Protein AF-A0A5J4PC16-F1 (afdb_monomer)

Structure (mmCIF, N/CA/C/O backbone):
data_AF-A0A5J4PC16-F1
#
_entry.id   AF-A0A5J4PC16-F1
#
loop_
_atom_site.group_PDB
_atom_site.id
_atom_site.type_symbol
_atom_site.label_atom_id
_atom_site.label_alt_id
_atom_site.label_comp_id
_atom_site.label_asym_id
_atom_site.label_entity_id
_atom_site.label_seq_id
_atom_site.pdbx_PDB_ins_code
_atom_site.Cartn_x
_atom_site.Cartn_y
_atom_site.Cartn_z
_atom_site.occupancy
_atom_site.B_iso_or_equiv
_atom_site.auth_seq_id
_atom_site.auth_comp_id
_atom_site.auth_asym_id
_atom_site.auth_atom_id
_atom_site.pdbx_PDB_model_num
ATOM 1 N N . LEU A 1 1 ? 22.462 -1.468 -37.172 1.00 78.75 1 LEU A N 1
ATOM 2 C CA . LEU A 1 1 ? 21.193 -1.061 -36.522 1.00 78.75 1 LEU A CA 1
ATOM 3 C C . LEU A 1 1 ? 21.447 -0.259 -35.250 1.00 78.75 1 LEU A C 1
ATOM 5 O O . LEU A 1 1 ? 21.131 0.918 -35.253 1.00 78.75 1 LEU A O 1
ATOM 9 N N . ALA A 1 2 ? 22.087 -0.835 -34.224 1.00 81.31 2 ALA A N 1
ATOM 10 C CA . ALA A 1 2 ? 22.361 -0.134 -32.964 1.00 81.31 2 ALA A CA 1
ATOM 11 C C . ALA A 1 2 ? 23.079 1.217 -33.150 1.00 81.31 2 ALA A C 1
ATOM 13 O O . ALA A 1 2 ? 22.651 2.214 -32.587 1.00 81.31 2 ALA A O 1
ATOM 14 N N . GLU A 1 3 ? 24.100 1.289 -34.007 1.00 87.06 3 GLU A N 1
ATOM 15 C CA . GLU A 1 3 ? 24.802 2.553 -34.263 1.00 87.06 3 GLU A CA 1
ATOM 16 C C . GLU A 1 3 ? 23.934 3.608 -34.969 1.00 87.06 3 GLU A C 1
ATOM 18 O O . GLU A 1 3 ? 24.028 4.792 -34.659 1.00 87.06 3 GLU A O 1
ATOM 23 N N . ALA A 1 4 ? 23.035 3.192 -35.865 1.00 92.25 4 ALA A N 1
ATOM 24 C CA . ALA A 1 4 ? 22.073 4.103 -36.483 1.00 92.25 4 ALA A CA 1
ATOM 25 C C . ALA A 1 4 ? 21.060 4.624 -35.449 1.00 92.25 4 ALA A C 1
ATOM 27 O O . ALA A 1 4 ? 20.764 5.814 -35.431 1.00 92.25 4 ALA A O 1
ATOM 28 N N . CYS A 1 5 ? 20.582 3.759 -34.546 1.00 86.50 5 CYS A N 1
ATOM 29 C CA . CYS A 1 5 ? 19.689 4.148 -33.455 1.00 86.50 5 CYS A CA 1
ATOM 30 C C . CYS A 1 5 ? 20.375 5.074 -32.441 1.00 86.50 5 CYS A C 1
ATOM 32 O O . CYS A 1 5 ? 19.749 6.020 -31.975 1.00 86.50 5 CYS A O 1
ATOM 34 N N . PHE A 1 6 ? 21.654 4.837 -32.138 1.00 86.31 6 PHE A N 1
ATOM 35 C CA . PHE A 1 6 ? 22.451 5.687 -31.253 1.00 86.31 6 PHE A CA 1
ATOM 36 C C . PHE A 1 6 ? 22.669 7.074 -31.867 1.00 86.31 6 PHE A C 1
ATOM 38 O O . PHE A 1 6 ? 22.370 8.085 -31.240 1.00 86.31 6 PHE A O 1
ATOM 45 N N . ARG A 1 7 ? 23.099 7.138 -33.136 1.00 88.56 7 ARG A N 1
ATOM 46 C CA . ARG A 1 7 ? 23.261 8.413 -33.859 1.00 88.56 7 ARG A CA 1
ATOM 47 C C . ARG A 1 7 ? 21.936 9.152 -34.059 1.00 88.56 7 ARG A C 1
ATOM 49 O O . ARG A 1 7 ? 21.928 10.375 -34.088 1.00 88.56 7 ARG A O 1
ATOM 56 N N . GLY A 1 8 ? 20.832 8.415 -34.183 1.00 91.50 8 GLY A N 1
ATOM 57 C CA . GLY A 1 8 ? 19.476 8.960 -34.243 1.00 91.50 8 GLY A CA 1
ATOM 58 C C . GLY A 1 8 ? 18.892 9.372 -32.886 1.00 91.50 8 GLY A C 1
ATOM 59 O O . GLY A 1 8 ? 17.780 9.884 -32.858 1.00 91.50 8 GLY A O 1
ATOM 60 N N . GLY A 1 9 ? 19.603 9.147 -31.773 1.00 85.06 9 GLY A N 1
ATOM 61 C CA . GLY A 1 9 ? 19.147 9.502 -30.425 1.00 85.06 9 GLY A CA 1
ATOM 62 C C . GLY A 1 9 ? 18.042 8.605 -29.854 1.00 85.06 9 GL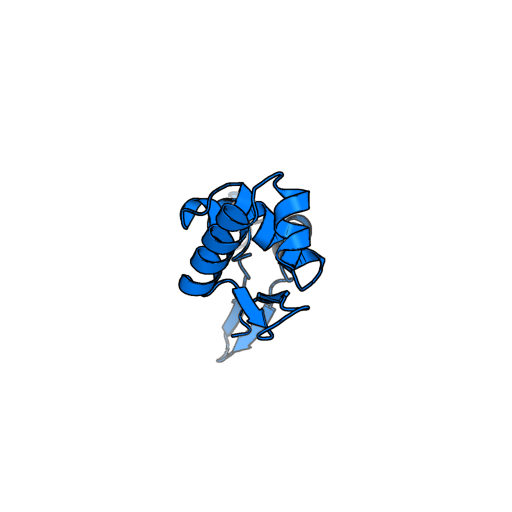Y A C 1
ATOM 63 O O . GLY A 1 9 ? 17.432 8.958 -28.851 1.00 85.06 9 GLY A O 1
ATOM 64 N N . TYR A 1 10 ? 17.768 7.451 -30.470 1.00 85.50 10 TYR A N 1
ATOM 65 C CA . TYR A 1 10 ? 16.739 6.510 -30.011 1.00 85.50 10 TYR A CA 1
ATOM 66 C C . TYR A 1 10 ? 17.203 5.614 -28.862 1.00 85.50 10 TYR A C 1
ATOM 68 O O . TYR A 1 10 ? 16.378 5.114 -28.102 1.00 85.50 10 TYR A O 1
ATOM 76 N N . ILE A 1 11 ? 18.510 5.365 -28.765 1.00 84.38 11 ILE A N 1
ATOM 77 C CA . ILE A 1 11 ? 19.110 4.566 -27.696 1.00 84.38 11 ILE A CA 1
ATOM 78 C C . ILE A 1 11 ? 20.316 5.295 -27.117 1.00 84.38 11 ILE A C 1
ATOM 80 O O . ILE A 1 11 ? 21.013 6.021 -27.826 1.00 84.38 11 ILE A O 1
ATOM 84 N N . ASP A 1 12 ? 20.583 5.052 -25.841 1.00 82.31 12 ASP A N 1
ATOM 85 C CA . ASP A 1 12 ? 21.807 5.502 -25.190 1.00 82.31 12 ASP A CA 1
ATOM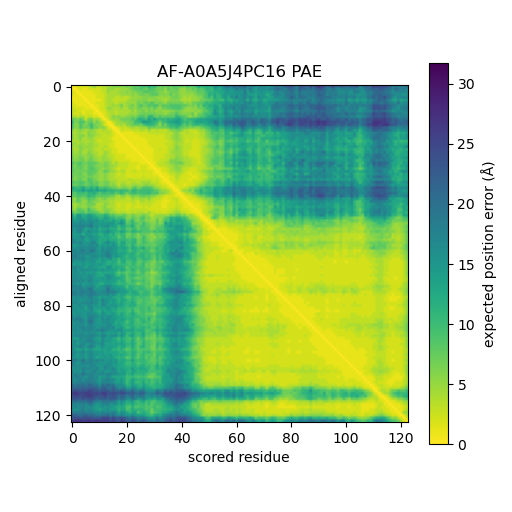 86 C C . ASP A 1 12 ? 23.023 4.639 -25.575 1.00 82.31 12 ASP A C 1
ATOM 88 O O . ASP A 1 12 ? 22.920 3.631 -26.285 1.00 82.31 12 ASP A O 1
ATOM 92 N N . SER A 1 13 ? 24.198 5.017 -25.063 1.00 78.56 13 SER A N 1
ATOM 93 C CA . SER A 1 13 ? 25.401 4.189 -25.136 1.00 78.56 13 SER A CA 1
ATOM 94 C C . SER A 1 13 ? 25.165 2.808 -24.510 1.00 78.56 13 SER A C 1
ATOM 96 O O . SER A 1 13 ? 24.374 2.644 -23.572 1.00 78.56 13 SER A O 1
ATOM 98 N N . TRP A 1 14 ? 25.849 1.792 -25.038 1.00 76.44 14 TRP A N 1
ATOM 99 C CA . TRP A 1 14 ? 25.637 0.397 -24.650 1.00 76.44 14 TRP A CA 1
ATOM 100 C C . TRP A 1 14 ? 25.735 0.173 -23.137 1.00 76.44 14 TRP A C 1
ATOM 102 O O . TRP A 1 14 ? 26.686 0.597 -22.488 1.00 76.44 14 TRP A O 1
ATOM 112 N N . GLY A 1 15 ? 24.729 -0.508 -22.583 1.00 69.69 15 GLY A N 1
ATOM 113 C CA . GLY A 1 15 ? 24.666 -0.881 -21.166 1.00 69.69 15 GLY A CA 1
ATOM 114 C C . GLY A 1 15 ? 24.142 0.201 -20.216 1.00 69.69 15 GLY A C 1
ATOM 115 O O . GLY A 1 15 ? 23.786 -0.122 -19.087 1.00 69.69 15 GLY A O 1
ATOM 116 N N . SER A 1 16 ? 24.013 1.460 -20.648 1.00 80.75 16 SER A N 1
ATOM 117 C CA . SER A 1 16 ? 23.514 2.534 -19.770 1.00 80.75 16 SER A CA 1
ATOM 118 C C . SER A 1 16 ? 21.988 2.534 -19.610 1.00 80.75 16 SER A C 1
ATOM 120 O O . SER A 1 16 ? 21.481 2.871 -18.540 1.00 80.75 16 SER A O 1
ATOM 122 N N . GLY A 1 17 ? 21.250 2.094 -20.635 1.00 83.19 17 GLY A N 1
ATOM 123 C CA . GLY A 1 17 ? 19.784 2.104 -20.628 1.00 83.19 17 GLY A CA 1
ATOM 124 C C . GLY A 1 17 ? 19.168 1.266 -19.503 1.00 83.19 17 GLY A C 1
ATOM 125 O O . GLY A 1 17 ? 18.249 1.725 -18.832 1.00 83.19 17 GLY A O 1
ATOM 126 N N . ILE A 1 18 ? 19.706 0.071 -19.232 1.00 86.00 18 ILE A N 1
ATOM 127 C CA . ILE A 1 18 ? 19.180 -0.786 -18.158 1.00 86.00 18 ILE A CA 1
ATOM 128 C C . ILE A 1 18 ? 19.438 -0.192 -16.770 1.00 86.00 18 ILE A C 1
ATOM 130 O O . ILE A 1 18 ? 18.561 -0.256 -15.913 1.00 86.00 18 ILE A O 1
ATOM 134 N N . MET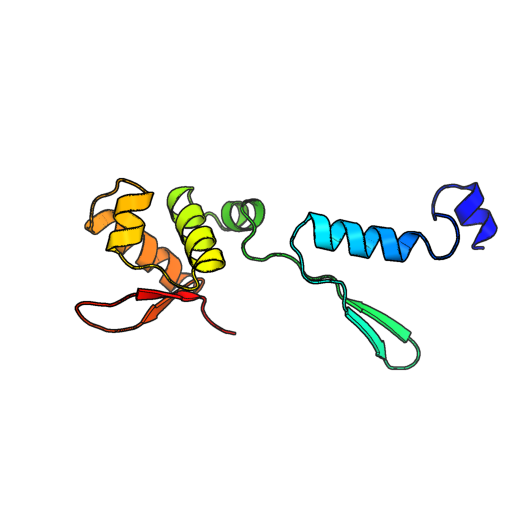 A 1 19 ? 20.594 0.451 -16.561 1.00 85.31 19 MET A N 1
ATOM 135 C CA . MET A 1 19 ? 20.875 1.147 -15.302 1.00 85.31 19 MET A CA 1
ATOM 136 C C . MET A 1 19 ? 19.895 2.296 -15.076 1.00 85.31 19 MET A C 1
ATOM 138 O O . MET A 1 19 ? 19.306 2.375 -14.005 1.00 85.31 19 MET A O 1
ATOM 142 N N . LYS A 1 20 ? 19.606 3.099 -16.108 1.00 87.69 20 LYS A N 1
ATOM 143 C CA . LYS A 1 20 ? 18.597 4.166 -16.012 1.00 87.69 20 LYS A CA 1
ATOM 144 C C . LYS A 1 20 ? 17.207 3.635 -15.653 1.00 87.69 20 LYS A C 1
ATOM 146 O O . LYS A 1 20 ? 16.503 4.271 -14.871 1.00 87.69 20 LYS A O 1
ATOM 151 N N . ILE A 1 21 ? 16.809 2.481 -16.197 1.00 88.19 21 ILE A N 1
ATOM 152 C CA . ILE A 1 21 ? 15.534 1.836 -15.847 1.00 88.19 21 ILE A CA 1
ATOM 153 C C . ILE A 1 21 ? 15.540 1.416 -14.370 1.00 88.19 21 ILE A C 1
ATOM 155 O O . ILE A 1 21 ? 14.598 1.739 -13.649 1.00 88.19 21 ILE A O 1
ATOM 159 N N . MET A 1 22 ? 16.605 0.757 -13.900 1.00 86.44 22 MET A N 1
ATOM 160 C CA . MET A 1 22 ? 16.730 0.353 -12.492 1.00 86.44 22 MET A CA 1
ATOM 161 C C . MET A 1 22 ? 16.707 1.557 -11.541 1.00 86.44 22 MET A C 1
ATOM 163 O O . MET A 1 22 ? 15.972 1.539 -10.551 1.00 86.44 22 MET A O 1
ATOM 167 N N . ASP A 1 23 ? 17.448 2.618 -11.864 1.00 88.38 23 ASP A N 1
ATOM 168 C CA . ASP A 1 23 ? 17.495 3.848 -11.072 1.00 88.38 23 ASP A CA 1
ATOM 169 C C . ASP A 1 23 ? 16.135 4.554 -11.043 1.00 88.38 23 ASP A C 1
ATOM 171 O O . ASP A 1 23 ? 15.710 5.026 -9.989 1.00 88.38 23 ASP A O 1
ATOM 175 N N . SER A 1 24 ? 15.410 4.564 -12.166 1.00 86.88 24 SER A N 1
ATOM 176 C CA . SER A 1 24 ? 14.061 5.138 -12.247 1.00 86.88 24 SER A CA 1
ATOM 177 C C . SER A 1 24 ? 13.058 4.358 -11.395 1.00 86.88 24 SER A C 1
ATOM 179 O O . SER A 1 24 ? 12.283 4.967 -10.659 1.00 86.88 24 SER A O 1
ATOM 181 N N . CYS A 1 25 ? 13.093 3.019 -11.432 1.00 85.06 25 CYS A N 1
ATOM 182 C CA . CYS A 1 25 ? 12.260 2.184 -10.562 1.00 85.06 25 CYS A CA 1
ATOM 183 C C . CYS A 1 25 ? 12.562 2.455 -9.084 1.00 85.06 25 CYS A C 1
ATOM 185 O O . CYS A 1 25 ? 11.642 2.668 -8.298 1.00 85.06 25 CYS A O 1
ATOM 187 N N . LYS A 1 26 ? 13.846 2.535 -8.718 1.00 82.56 26 LYS A N 1
ATOM 188 C CA . LYS A 1 26 ? 14.270 2.829 -7.346 1.00 82.56 26 LYS A CA 1
ATOM 189 C C . LYS A 1 26 ? 13.833 4.224 -6.889 1.00 82.56 26 LYS A C 1
ATOM 191 O O . LYS A 1 26 ? 13.322 4.359 -5.780 1.00 82.56 26 LYS A O 1
ATOM 196 N N . ALA A 1 27 ? 14.003 5.245 -7.728 1.00 83.00 27 ALA A N 1
ATOM 197 C CA . ALA A 1 27 ? 13.573 6.613 -7.436 1.00 83.00 27 ALA A CA 1
ATOM 198 C C . ALA A 1 27 ? 12.048 6.719 -7.267 1.00 83.00 27 ALA A C 1
ATOM 200 O O . ALA A 1 27 ? 11.575 7.508 -6.454 1.00 83.00 27 ALA A O 1
ATOM 201 N N . ALA A 1 28 ? 11.291 5.888 -7.985 1.00 77.75 28 ALA A N 1
ATOM 202 C CA . ALA A 1 28 ? 9.842 5.777 -7.857 1.00 77.75 28 ALA A CA 1
ATOM 203 C C . ALA A 1 28 ? 9.383 4.885 -6.681 1.00 77.75 28 ALA A C 1
ATOM 205 O O . ALA A 1 28 ? 8.183 4.681 -6.512 1.00 77.75 28 ALA A O 1
ATOM 206 N N . GLY A 1 29 ? 10.304 4.321 -5.886 1.00 73.69 29 GLY A N 1
ATOM 207 C CA . GLY A 1 29 ? 9.971 3.395 -4.796 1.00 73.69 29 GLY A CA 1
ATOM 208 C C . GLY A 1 29 ? 9.380 2.061 -5.270 1.00 73.69 29 GLY A C 1
ATOM 209 O O . GLY A 1 29 ? 8.732 1.359 -4.495 1.00 73.69 29 GLY A O 1
ATOM 210 N N . LEU A 1 30 ? 9.578 1.718 -6.544 1.00 82.38 30 LEU A N 1
ATOM 211 C CA . LEU A 1 30 ? 9.104 0.482 -7.152 1.00 82.38 30 LEU A CA 1
ATOM 212 C C . LEU A 1 30 ? 10.114 -0.650 -6.932 1.00 82.38 30 LEU A C 1
ATOM 214 O O . LEU A 1 30 ? 11.323 -0.396 -6.864 1.00 82.38 30 LEU A O 1
ATOM 218 N N . PRO A 1 31 ? 9.652 -1.913 -6.888 1.00 79.62 31 PRO A N 1
ATOM 219 C CA . PRO A 1 31 ? 10.543 -3.059 -6.978 1.00 79.62 31 PRO A CA 1
ATOM 220 C C . PRO A 1 31 ? 11.437 -2.957 -8.216 1.00 79.62 31 PRO A C 1
ATOM 222 O O . PRO A 1 31 ? 11.009 -2.494 -9.278 1.00 79.62 31 PRO A O 1
ATOM 225 N N . THR A 1 32 ? 12.686 -3.400 -8.082 1.00 82.19 32 THR A N 1
ATOM 226 C CA . THR A 1 32 ? 13.602 -3.487 -9.221 1.00 82.19 32 THR A CA 1
ATOM 227 C C . THR A 1 32 ? 13.017 -4.393 -10.308 1.00 82.19 32 THR A C 1
ATOM 229 O O . THR A 1 32 ? 12.394 -5.402 -9.968 1.00 82.19 32 THR A O 1
ATOM 232 N N . PRO A 1 33 ? 13.228 -4.075 -11.599 1.00 88.44 33 PRO A N 1
ATOM 233 C CA . PRO A 1 33 ? 12.766 -4.916 -12.695 1.00 88.44 33 PRO A CA 1
ATOM 234 C C . PRO A 1 33 ? 13.280 -6.350 -12.555 1.00 88.44 33 PRO A C 1
ATOM 236 O O . PRO A 1 33 ? 14.464 -6.559 -12.283 1.00 88.44 33 PRO A O 1
ATOM 239 N N . GLU A 1 34 ? 12.417 -7.331 -12.796 1.00 88.62 34 GLU A N 1
ATOM 240 C CA . GLU A 1 34 ? 12.837 -8.730 -12.873 1.00 88.62 34 GLU A CA 1
ATOM 241 C C . GLU A 1 34 ? 13.286 -9.060 -14.292 1.00 88.62 34 GLU A C 1
ATOM 243 O O . GLU A 1 34 ? 12.593 -8.760 -15.263 1.00 88.62 34 GLU A O 1
ATOM 248 N N . MET A 1 35 ? 14.448 -9.694 -14.409 1.00 88.81 35 MET A N 1
ATOM 249 C CA . MET A 1 35 ? 15.063 -10.060 -15.678 1.00 88.81 35 MET A CA 1
ATOM 250 C C . MET A 1 35 ? 15.232 -11.574 -15.726 1.00 88.81 35 MET A C 1
ATOM 252 O O . MET A 1 35 ? 15.988 -12.128 -14.933 1.00 88.81 35 MET A O 1
ATOM 256 N N . ASN A 1 36 ? 14.522 -12.239 -16.635 1.00 90.25 36 ASN A N 1
ATOM 257 C CA . ASN A 1 36 ? 14.547 -13.695 -16.760 1.00 90.25 36 ASN A CA 1
ATOM 258 C C . ASN A 1 36 ? 14.702 -14.113 -18.223 1.00 90.25 36 ASN A C 1
ATOM 260 O O . ASN A 1 36 ? 14.063 -13.549 -19.112 1.00 90.25 36 ASN A O 1
ATOM 264 N N . GLU A 1 37 ? 15.512 -15.138 -18.469 1.00 89.38 37 GLU A N 1
ATOM 265 C CA . GLU A 1 37 ? 15.587 -15.790 -19.774 1.00 89.38 37 GLU A CA 1
ATOM 266 C C . GLU A 1 37 ? 14.510 -16.880 -19.851 1.00 89.38 37 GLU A C 1
ATOM 268 O O . GLU A 1 37 ? 14.431 -17.758 -18.990 1.00 89.38 37 GLU A O 1
ATOM 273 N N . LYS A 1 38 ? 13.638 -16.808 -20.858 1.00 88.44 38 LYS A N 1
ATOM 274 C CA . LYS A 1 38 ? 12.546 -17.765 -21.053 1.00 88.44 38 LYS A CA 1
ATOM 275 C C . LYS A 1 38 ? 12.369 -18.042 -22.539 1.00 88.44 38 LYS A C 1
ATOM 277 O O . LYS A 1 38 ? 12.260 -17.111 -23.328 1.00 88.44 38 LYS A O 1
ATOM 282 N N . GLU A 1 39 ? 12.344 -19.324 -22.909 1.00 82.25 39 GLU A N 1
ATOM 283 C CA . GLU A 1 39 ? 12.109 -19.788 -24.291 1.00 82.25 39 GLU A CA 1
ATOM 284 C C . GLU A 1 39 ? 13.038 -19.134 -25.338 1.00 82.25 39 GLU A C 1
ATOM 286 O O . GLU A 1 39 ? 12.622 -18.802 -26.444 1.00 82.25 39 GLU A O 1
ATOM 291 N N . GLY A 1 40 ? 14.315 -18.925 -24.989 1.00 87.88 40 GLY A N 1
ATOM 292 C CA . GLY A 1 40 ? 15.301 -18.289 -25.876 1.00 87.88 40 GLY A CA 1
ATOM 293 C C . GLY A 1 40 ? 15.124 -16.774 -26.046 1.00 87.88 40 GLY A C 1
ATOM 294 O O . GLY A 1 40 ? 15.803 -16.166 -26.872 1.00 87.88 40 GLY A O 1
ATOM 295 N N . GLY A 1 41 ? 14.220 -16.162 -25.278 1.00 86.38 41 GLY A N 1
ATOM 296 C CA . GLY A 1 41 ? 14.035 -14.720 -25.175 1.00 86.38 41 GLY A CA 1
ATOM 297 C C . GLY A 1 41 ? 14.431 -14.184 -23.801 1.00 86.38 41 GLY A C 1
ATOM 298 O O . GLY A 1 41 ? 14.506 -14.915 -22.814 1.00 86.38 41 GLY A O 1
ATOM 299 N N . PHE A 1 42 ? 14.647 -12.874 -23.732 1.00 88.62 42 PHE A N 1
ATOM 300 C CA . PHE A 1 42 ? 14.898 -12.156 -22.487 1.00 88.62 42 PHE A CA 1
ATOM 301 C C . PHE A 1 42 ? 13.659 -11.342 -22.113 1.00 88.62 42 PHE A C 1
ATOM 303 O O . PHE A 1 42 ? 13.208 -10.499 -22.890 1.00 88.62 42 PHE A O 1
ATOM 310 N N . ILE A 1 43 ? 13.098 -11.603 -20.934 1.00 89.44 43 ILE A N 1
ATOM 311 C CA . ILE A 1 43 ? 11.913 -10.921 -20.414 1.00 89.44 43 ILE A CA 1
ATOM 312 C C . ILE A 1 43 ? 12.351 -9.954 -19.320 1.00 89.44 43 ILE A C 1
ATOM 314 O O . ILE A 1 43 ? 13.027 -10.349 -18.371 1.00 89.44 43 ILE A O 1
ATOM 318 N N . VAL A 1 44 ? 11.913 -8.700 -19.444 1.00 88.25 44 VAL A N 1
ATOM 319 C CA . VAL A 1 44 ? 12.035 -7.680 -18.400 1.00 88.25 44 VAL A CA 1
ATOM 320 C C . VAL A 1 44 ? 10.641 -7.353 -17.879 1.00 88.25 44 VAL A C 1
ATOM 322 O O . VAL A 1 44 ? 9.810 -6.822 -18.616 1.00 88.25 44 VAL A O 1
ATOM 325 N N . THR A 1 45 ? 10.386 -7.659 -16.612 1.00 87.50 45 THR A N 1
ATOM 326 C CA . THR A 1 45 ? 9.116 -7.378 -15.937 1.00 87.50 45 THR A CA 1
ATOM 327 C C . THR A 1 45 ? 9.252 -6.107 -15.109 1.00 87.50 45 THR A C 1
ATOM 329 O O . THR A 1 45 ? 10.072 -6.035 -14.195 1.00 87.50 45 THR A O 1
ATOM 332 N N . LEU A 1 46 ? 8.432 -5.102 -15.420 1.00 87.00 46 LEU A N 1
ATOM 333 C CA . LEU A 1 46 ? 8.317 -3.865 -14.647 1.00 87.00 46 LEU A CA 1
ATOM 334 C C . LEU A 1 46 ? 7.090 -3.937 -13.739 1.0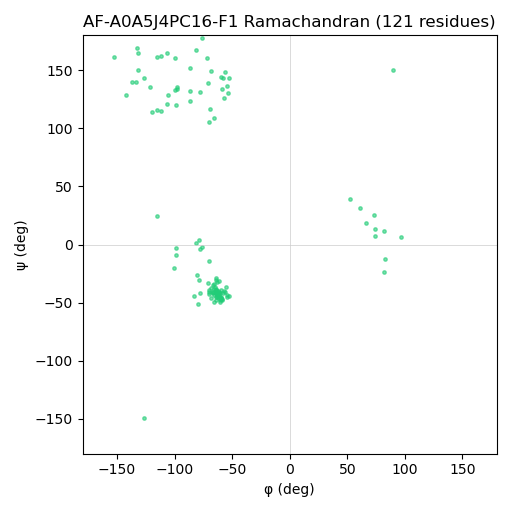0 87.00 46 LEU A C 1
ATOM 336 O O . LEU A 1 46 ? 5.995 -4.286 -14.186 1.00 87.00 46 LEU A O 1
ATOM 340 N N . PHE A 1 47 ? 7.264 -3.573 -12.472 1.00 80.06 47 PHE A N 1
ATOM 341 C CA . PHE A 1 47 ? 6.188 -3.571 -11.486 1.00 80.06 47 PHE A CA 1
ATOM 342 C C . PHE A 1 47 ? 5.608 -2.170 -11.334 1.00 80.06 47 PHE A C 1
ATOM 344 O O . PHE A 1 47 ? 6.342 -1.193 -11.207 1.00 80.06 47 PHE A O 1
ATOM 351 N N . LYS A 1 48 ? 4.278 -2.075 -11.326 1.00 76.88 48 LYS A N 1
ATOM 352 C CA . LYS A 1 48 ? 3.555 -0.830 -11.057 1.00 76.88 48 LYS A CA 1
ATOM 353 C C . LYS A 1 48 ? 3.124 -0.799 -9.594 1.00 76.88 48 LYS A C 1
ATOM 355 O O . LYS A 1 48 ? 2.587 -1.792 -9.101 1.00 76.88 48 LYS A O 1
ATOM 360 N N . ASP A 1 49 ? 3.303 0.338 -8.927 1.00 77.81 49 ASP A N 1
ATOM 361 C CA . ASP A 1 49 ? 2.733 0.552 -7.599 1.00 77.81 49 ASP A CA 1
ATOM 362 C C . ASP A 1 49 ? 1.215 0.694 -7.720 1.00 77.81 49 ASP A C 1
ATOM 364 O O . ASP A 1 49 ? 0.703 1.706 -8.195 1.00 77.81 49 ASP A O 1
ATOM 368 N N . ARG A 1 50 ? 0.494 -0.351 -7.310 1.00 74.56 50 ARG A N 1
ATOM 369 C CA . ARG A 1 50 ? -0.976 -0.370 -7.301 1.00 74.56 50 ARG A CA 1
ATOM 370 C C . ARG A 1 50 ? -1.573 0.548 -6.234 1.00 74.56 50 ARG A C 1
ATOM 372 O O . ARG A 1 50 ? -2.767 0.817 -6.279 1.00 74.56 50 ARG A O 1
ATOM 379 N N . PHE A 1 51 ? -0.756 1.003 -5.288 1.00 79.75 51 PHE A N 1
ATOM 380 C CA . PHE A 1 51 ? -1.159 1.868 -4.189 1.00 79.75 51 PHE A CA 1
ATOM 381 C C . PHE A 1 51 ? -0.488 3.241 -4.280 1.00 79.75 51 PHE A C 1
ATOM 383 O O . PHE A 1 51 ? -0.341 3.918 -3.263 1.00 79.75 51 PHE A O 1
ATOM 390 N N . SER A 1 52 ? -0.072 3.671 -5.476 1.00 82.31 52 SER A N 1
ATOM 391 C CA . SER A 1 52 ? 0.328 5.061 -5.682 1.00 82.31 52 SER A CA 1
ATOM 392 C C . SER A 1 52 ? -0.893 5.976 -5.575 1.00 82.31 52 SER A C 1
ATOM 394 O O . SER A 1 52 ? -2.014 5.583 -5.906 1.00 82.31 52 SER A O 1
ATOM 396 N N . GLU A 1 53 ? -0.690 7.210 -5.116 1.00 82.50 53 GLU A N 1
ATOM 397 C CA . GLU A 1 53 ? -1.776 8.185 -4.978 1.00 82.50 53 GLU A CA 1
ATOM 398 C C . GLU A 1 53 ? -2.541 8.390 -6.295 1.00 82.50 53 GLU A C 1
ATOM 400 O O . GLU A 1 53 ? -3.769 8.370 -6.299 1.00 82.50 53 GLU A O 1
ATOM 405 N N . GLU A 1 54 ? -1.831 8.496 -7.421 1.00 82.69 54 GLU A N 1
ATOM 406 C CA . GLU A 1 54 ? -2.438 8.677 -8.744 1.00 82.69 54 GLU A CA 1
ATOM 407 C C . GLU A 1 54 ? -3.354 7.503 -9.133 1.00 82.69 54 GLU A C 1
ATOM 409 O O . GLU A 1 54 ? -4.445 7.705 -9.667 1.00 82.69 54 GLU A O 1
ATOM 414 N N . GLU A 1 55 ? -2.943 6.265 -8.850 1.00 83.81 55 GLU A N 1
ATOM 415 C CA . GLU A 1 55 ? -3.760 5.086 -9.148 1.00 83.81 55 GLU A CA 1
ATOM 416 C C . GLU A 1 55 ? -4.979 5.003 -8.233 1.00 83.81 55 GLU A C 1
ATOM 418 O O . GLU A 1 55 ? -6.083 4.729 -8.700 1.00 83.81 55 GLU A O 1
ATOM 423 N N . LEU A 1 56 ? -4.814 5.311 -6.947 1.00 85.81 56 LEU A N 1
ATOM 424 C CA . LEU A 1 56 ? -5.923 5.324 -5.995 1.00 85.81 56 LEU A CA 1
ATOM 425 C C . LEU A 1 56 ? -6.955 6.405 -6.350 1.00 85.81 56 LEU A C 1
ATOM 427 O O . LEU A 1 56 ? -8.157 6.136 -6.307 1.00 85.81 56 LEU A O 1
ATOM 431 N N . GLN A 1 57 ? -6.508 7.586 -6.789 1.00 87.00 57 GLN A N 1
ATOM 432 C CA . GLN A 1 57 ? -7.391 8.642 -7.294 1.00 87.00 57 GLN A CA 1
ATOM 433 C C . GLN A 1 57 ? -8.149 8.201 -8.554 1.00 87.00 57 GLN A C 1
ATOM 435 O O . GLN A 1 57 ? -9.357 8.422 -8.647 1.00 87.00 57 GLN A O 1
ATOM 440 N N . LYS A 1 58 ? -7.486 7.521 -9.503 1.00 85.50 58 LYS A N 1
ATOM 441 C CA . LYS A 1 58 ? -8.152 6.945 -10.692 1.00 85.50 58 LYS A CA 1
ATOM 442 C C . LYS A 1 58 ? -9.197 5.893 -10.326 1.00 85.50 58 LYS A C 1
ATOM 444 O O . LYS A 1 58 ? -10.202 5.768 -11.021 1.00 85.50 58 LYS A O 1
ATOM 449 N N . HIS A 1 59 ? -8.977 5.163 -9.235 1.00 83.81 59 HIS A N 1
ATOM 450 C CA . HIS A 1 59 ? -9.941 4.217 -8.678 1.00 83.81 59 HIS A CA 1
ATOM 451 C C . HIS A 1 59 ? -11.060 4.880 -7.855 1.00 83.81 59 HIS A C 1
ATOM 453 O O . HIS A 1 59 ? -11.914 4.178 -7.319 1.00 83.81 59 HIS A O 1
ATOM 459 N N . GLY A 1 60 ? -11.102 6.216 -7.795 1.00 87.88 60 GLY A N 1
ATOM 460 C CA . GLY A 1 60 ? -12.177 6.974 -7.158 1.00 87.88 60 GLY A CA 1
ATOM 461 C C . GLY A 1 60 ? -12.045 7.108 -5.642 1.00 87.88 60 GLY A C 1
ATOM 462 O O . GLY A 1 60 ? -13.001 7.539 -4.999 1.00 87.88 60 GLY A O 1
ATOM 463 N N . LEU A 1 61 ? -10.889 6.762 -5.060 1.00 91.88 61 LEU A N 1
ATOM 464 C CA . LEU A 1 61 ? -10.664 6.944 -3.628 1.00 91.88 61 LEU A CA 1
ATOM 465 C C . LEU A 1 61 ? -10.517 8.429 -3.298 1.00 91.88 61 LEU A C 1
ATOM 467 O O . LEU A 1 61 ? -9.843 9.189 -3.995 1.00 91.88 61 LEU A O 1
ATOM 471 N N . ASN A 1 62 ? -11.118 8.832 -2.181 1.00 93.06 62 ASN A N 1
ATOM 472 C CA . ASN A 1 62 ? -10.955 10.183 -1.656 1.00 93.06 62 ASN A CA 1
ATOM 473 C C . ASN A 1 62 ? -9.642 10.333 -0.860 1.00 93.06 62 ASN A C 1
ATOM 475 O O . ASN A 1 62 ? -9.015 9.351 -0.468 1.00 93.06 62 ASN A O 1
ATOM 479 N N . ALA A 1 63 ? -9.253 11.574 -0.550 1.00 92.38 63 ALA A N 1
ATOM 480 C CA . ALA A 1 63 ? -8.004 11.865 0.162 1.00 92.38 63 ALA A CA 1
ATOM 481 C C . ALA A 1 63 ? -7.857 11.121 1.509 1.00 92.38 63 ALA A C 1
ATOM 483 O O . ALA A 1 63 ? -6.770 10.661 1.843 1.00 92.38 63 ALA A O 1
ATOM 484 N N . ARG A 1 64 ? -8.945 10.940 2.273 1.00 94.25 64 ARG A N 1
ATOM 485 C CA . ARG A 1 64 ? -8.901 10.244 3.576 1.00 94.25 64 ARG A CA 1
ATOM 486 C C . ARG A 1 64 ? -8.657 8.744 3.418 1.00 94.25 64 ARG A C 1
ATOM 488 O O . ARG A 1 64 ? -7.903 8.154 4.192 1.00 94.25 64 ARG A O 1
ATOM 495 N N . GLN A 1 65 ? -9.270 8.152 2.396 1.00 92.69 65 GLN A N 1
ATOM 496 C CA . GLN A 1 65 ? -9.068 6.755 2.017 1.00 92.69 65 GLN A CA 1
ATOM 497 C C . GLN A 1 65 ? -7.646 6.522 1.504 1.00 92.69 65 GLN A C 1
ATOM 499 O O . GLN A 1 65 ? -7.006 5.553 1.905 1.00 92.69 65 GLN A O 1
ATOM 504 N N . ILE A 1 66 ? -7.119 7.441 0.690 1.00 93.12 66 ILE A N 1
ATOM 505 C CA . ILE A 1 66 ? -5.732 7.396 0.213 1.00 93.12 66 ILE A CA 1
ATOM 506 C C . ILE A 1 66 ? -4.760 7.438 1.396 1.00 93.12 66 ILE A C 1
ATOM 508 O O . ILE A 1 66 ? -3.877 6.585 1.475 1.00 93.12 66 ILE A O 1
ATOM 512 N N . ASN A 1 67 ? -4.965 8.347 2.357 1.00 92.81 67 ASN A N 1
ATOM 513 C CA . ASN A 1 67 ? -4.141 8.423 3.567 1.00 92.81 67 ASN A CA 1
ATOM 514 C C . ASN A 1 67 ? -4.117 7.093 4.332 1.00 92.81 67 ASN A C 1
ATOM 516 O O . ASN A 1 67 ? -3.065 6.660 4.793 1.00 92.81 67 ASN A O 1
ATOM 520 N N . ALA A 1 68 ? -5.260 6.412 4.441 1.00 93.00 68 ALA A N 1
ATOM 521 C CA . ALA A 1 68 ? -5.329 5.110 5.097 1.00 93.00 68 ALA A CA 1
ATOM 522 C C . ALA A 1 68 ? -4.579 4.017 4.342 1.00 93.00 68 ALA A C 1
ATOM 524 O O . ALA A 1 68 ? -3.877 3.226 4.967 1.00 93.00 68 ALA A O 1
ATOM 525 N N . VAL A 1 69 ? -4.675 3.993 3.013 1.00 91.88 69 VAL A N 1
ATOM 526 C CA . VAL A 1 69 ? -3.914 3.050 2.186 1.00 91.88 69 VAL A CA 1
ATOM 527 C C . VAL A 1 69 ? -2.408 3.281 2.339 1.00 91.88 69 VAL A C 1
ATOM 529 O O . VAL A 1 69 ? -1.672 2.316 2.545 1.00 91.88 69 VAL A O 1
ATOM 532 N N . GLN A 1 70 ? -1.946 4.537 2.335 1.00 90.56 70 GLN A N 1
ATOM 533 C CA . GLN A 1 70 ? -0.531 4.847 2.580 1.00 90.56 70 GLN A CA 1
ATOM 534 C C . GLN A 1 70 ? -0.094 4.455 3.995 1.00 90.56 70 GLN A C 1
ATOM 536 O O . GLN A 1 70 ? 0.953 3.837 4.174 1.00 90.56 70 GLN A O 1
ATOM 541 N N . PHE A 1 71 ? -0.927 4.716 5.003 1.00 93.12 71 PHE A N 1
ATOM 542 C CA . PHE A 1 71 ? -0.627 4.334 6.380 1.00 93.12 71 PHE A CA 1
ATOM 543 C C . PHE A 1 71 ? -0.474 2.814 6.541 1.00 93.12 71 PHE A C 1
ATOM 545 O O . PHE A 1 71 ? 0.463 2.347 7.187 1.00 93.12 71 PHE A O 1
ATOM 552 N N . VAL A 1 72 ? -1.364 2.023 5.928 1.00 92.25 72 VAL A N 1
ATOM 553 C CA . VAL A 1 72 ? -1.268 0.552 5.933 1.00 92.25 72 VAL A CA 1
ATOM 554 C C . VAL A 1 72 ? -0.034 0.081 5.159 1.00 92.25 72 VAL A C 1
ATOM 556 O O . VAL A 1 72 ? 0.595 -0.889 5.570 1.00 92.25 72 VAL A O 1
ATOM 559 N N . LYS A 1 73 ? 0.367 0.781 4.093 1.00 86.88 73 LYS A N 1
ATOM 560 C CA . LYS A 1 73 ? 1.602 0.497 3.348 1.00 86.88 73 LYS A CA 1
ATOM 561 C C . LYS A 1 73 ? 2.863 0.702 4.181 1.00 86.88 73 LYS A C 1
ATOM 563 O O . LYS A 1 73 ? 3.777 -0.110 4.078 1.00 86.88 73 LYS A O 1
ATOM 568 N N . GLU A 1 74 ? 2.899 1.723 5.031 1.00 87.31 74 GLU A N 1
ATOM 569 C CA . GLU A 1 74 ? 4.055 1.999 5.890 1.00 87.31 74 GLU A CA 1
ATOM 570 C C . GLU A 1 74 ? 4.069 1.163 7.178 1.00 87.31 74 GLU A C 1
ATOM 572 O O . GLU A 1 74 ? 5.111 0.630 7.561 1.00 87.31 74 GLU A O 1
ATOM 577 N N . LYS A 1 75 ? 2.925 1.033 7.863 1.00 90.06 75 LYS A N 1
ATOM 578 C CA . LYS A 1 75 ? 2.832 0.364 9.176 1.00 90.06 75 LYS A CA 1
ATOM 579 C C . LYS A 1 75 ? 2.349 -1.085 9.126 1.00 90.06 75 LYS A C 1
ATOM 581 O O . LYS A 1 75 ? 2.355 -1.768 10.150 1.00 90.06 75 LYS A O 1
ATOM 586 N N . GLY A 1 76 ? 1.881 -1.552 7.974 1.00 90.19 76 GLY A N 1
ATOM 587 C CA . GLY A 1 76 ? 1.319 -2.889 7.759 1.00 90.19 76 GLY A CA 1
ATOM 588 C C . GLY A 1 76 ? -0.148 -3.043 8.173 1.00 90.19 76 GLY A C 1
ATOM 589 O O . GLY A 1 76 ? -0.841 -3.909 7.643 1.00 90.19 76 GLY A O 1
ATOM 590 N N . LYS A 1 77 ? -0.652 -2.209 9.092 1.00 93.88 77 LYS A N 1
ATOM 591 C CA . LYS A 1 77 ? -2.048 -2.236 9.549 1.00 93.88 77 LYS A CA 1
ATOM 592 C C . LYS A 1 77 ? -2.534 -0.875 10.035 1.00 93.88 77 LYS A C 1
ATOM 594 O O . LYS A 1 77 ? -1.729 -0.024 10.401 1.00 93.88 77 LYS A O 1
ATOM 599 N N . ILE A 1 78 ? -3.851 -0.715 10.104 1.00 94.94 78 ILE A N 1
ATOM 600 C CA . ILE A 1 78 ? -4.521 0.465 10.656 1.00 94.94 78 ILE A CA 1
ATOM 601 C C . ILE A 1 78 ? -5.702 0.059 11.539 1.00 94.94 78 ILE A C 1
ATOM 603 O O . ILE A 1 78 ? -6.449 -0.864 11.227 1.00 94.94 78 ILE A O 1
ATOM 6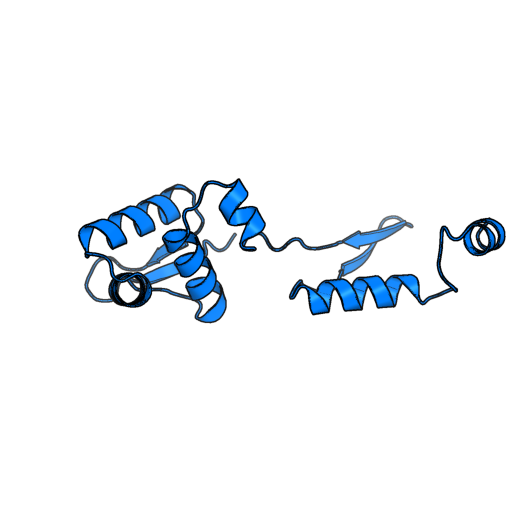07 N N . THR A 1 79 ? -5.895 0.746 12.655 1.00 94.69 79 THR A N 1
ATOM 608 C CA . THR A 1 79 ? -7.095 0.628 13.494 1.00 94.69 79 THR A CA 1
ATOM 609 C C . THR A 1 79 ? -8.070 1.771 13.212 1.00 94.69 79 THR A C 1
ATOM 611 O O . THR A 1 79 ? -7.687 2.828 12.718 1.00 94.69 79 THR A O 1
ATOM 614 N N . ASN A 1 80 ? -9.347 1.603 13.572 1.00 93.25 80 ASN A N 1
ATOM 615 C CA . ASN A 1 80 ? -10.330 2.691 13.459 1.00 93.25 80 ASN A CA 1
ATOM 616 C C . ASN A 1 80 ? -9.884 3.942 14.254 1.00 93.25 80 ASN A C 1
ATOM 618 O O . ASN A 1 80 ? -9.965 5.062 13.756 1.00 93.25 80 ASN A O 1
ATOM 622 N N . SER A 1 81 ? -9.315 3.754 15.451 1.00 92.38 81 SER A N 1
ATOM 623 C CA . SER A 1 81 ? -8.769 4.858 16.250 1.00 92.38 81 SER A CA 1
ATOM 624 C C . SER A 1 81 ? -7.671 5.632 15.513 1.00 92.38 81 SER A C 1
ATOM 626 O O . SER A 1 81 ? -7.739 6.857 15.466 1.00 92.38 81 SER A O 1
ATOM 628 N N . GLU A 1 82 ? -6.711 4.934 14.893 1.00 94.31 82 GLU A N 1
ATOM 629 C CA . GLU A 1 82 ? -5.645 5.565 14.098 1.00 94.31 82 GLU A CA 1
ATOM 630 C C . GLU A 1 82 ? -6.207 6.287 12.867 1.00 94.31 82 GLU A C 1
ATOM 632 O O . GLU A 1 82 ? -5.808 7.414 12.584 1.00 94.31 82 GLU A O 1
ATOM 637 N N . TYR A 1 83 ? -7.185 5.689 12.173 1.00 95.19 83 TYR A N 1
ATOM 638 C CA . TYR A 1 83 ? -7.848 6.331 11.033 1.00 95.19 83 TYR A CA 1
ATOM 639 C C . TYR A 1 83 ? -8.528 7.642 11.440 1.00 95.19 83 TYR A C 1
ATOM 641 O O . TYR A 1 83 ? -8.391 8.658 10.754 1.00 95.19 83 TYR A O 1
ATOM 649 N N . LYS A 1 84 ? -9.272 7.631 12.554 1.00 95.06 84 LYS A N 1
ATOM 650 C CA . LYS A 1 84 ? -9.940 8.826 13.080 1.00 95.06 84 LYS A CA 1
ATOM 651 C C . LYS A 1 84 ? -8.953 9.923 13.434 1.00 95.06 84 LYS A C 1
ATOM 653 O O . LYS A 1 84 ? -9.212 11.071 13.096 1.00 95.06 84 LYS A O 1
ATOM 658 N N . GLU A 1 85 ? -7.891 9.577 14.156 1.00 94.19 85 GLU A N 1
ATOM 659 C CA . GLU A 1 85 ? -6.895 10.539 14.626 1.00 94.19 85 GLU A CA 1
ATOM 660 C C . GLU A 1 85 ? -6.172 11.187 13.444 1.00 94.19 85 GLU A C 1
ATOM 662 O O . GLU A 1 85 ? -6.090 12.409 13.369 1.00 94.19 85 GLU A O 1
ATOM 667 N N . MET A 1 86 ? -5.764 10.376 12.468 1.00 93.81 86 MET A N 1
ATOM 668 C CA . MET A 1 86 ? -5.091 10.840 11.258 1.00 93.81 86 MET A CA 1
ATOM 669 C C . MET A 1 86 ? -5.974 11.750 10.394 1.00 93.81 86 MET A C 1
ATOM 671 O O . MET A 1 86 ? -5.492 12.746 9.861 1.00 93.81 86 MET A O 1
ATOM 675 N N . ASN A 1 87 ? -7.259 11.415 10.235 1.00 92.75 87 ASN A N 1
ATOM 676 C CA . ASN A 1 87 ? -8.162 12.141 9.336 1.00 92.75 87 ASN A CA 1
ATOM 677 C C . ASN A 1 87 ? -9.069 13.166 10.045 1.00 92.75 87 ASN A C 1
ATOM 679 O O . ASN A 1 87 ? -9.855 13.840 9.378 1.00 92.75 87 ASN A O 1
ATOM 683 N N . GLY A 1 88 ? -9.016 13.274 11.376 1.00 93.38 88 GLY A N 1
ATOM 684 C CA . GLY A 1 88 ? -9.855 14.185 12.163 1.00 93.38 88 GLY A CA 1
ATOM 685 C C . GLY A 1 88 ? -11.363 13.924 12.041 1.00 93.38 88 GLY A C 1
ATOM 686 O O . GLY A 1 88 ? -12.158 14.862 12.089 1.00 93.38 88 GLY A O 1
ATOM 687 N N . VAL A 1 89 ? -11.778 12.668 11.836 1.00 94.50 89 VAL A N 1
ATOM 688 C CA . VAL A 1 89 ? -13.183 12.304 11.567 1.00 94.50 89 VAL A CA 1
ATOM 689 C C . VAL A 1 89 ? -13.881 11.631 12.751 1.00 94.50 89 VAL A C 1
ATOM 691 O O . VAL A 1 89 ? -13.266 11.155 13.707 1.00 94.50 89 VAL A O 1
ATOM 694 N N . THR A 1 90 ? -15.213 11.564 12.678 1.00 93.75 90 THR A N 1
ATOM 695 C CA . THR A 1 90 ? -16.022 10.799 13.632 1.00 93.75 90 THR A CA 1
ATOM 696 C C . THR A 1 90 ? -15.860 9.294 13.416 1.00 93.75 90 THR A C 1
ATOM 698 O O . THR A 1 90 ? -15.488 8.837 12.337 1.00 93.75 90 THR A O 1
ATOM 701 N N . ASP A 1 91 ? -16.202 8.515 14.443 1.00 92.19 91 ASP A N 1
ATOM 702 C CA . ASP A 1 91 ? -16.173 7.048 14.391 1.00 92.19 91 ASP A CA 1
ATOM 703 C C . ASP A 1 91 ? -17.050 6.476 13.275 1.00 92.19 91 ASP A C 1
ATOM 705 O O . ASP A 1 91 ? -16.612 5.623 12.511 1.00 92.19 91 ASP A O 1
ATOM 709 N N . ARG A 1 92 ? -18.250 7.036 1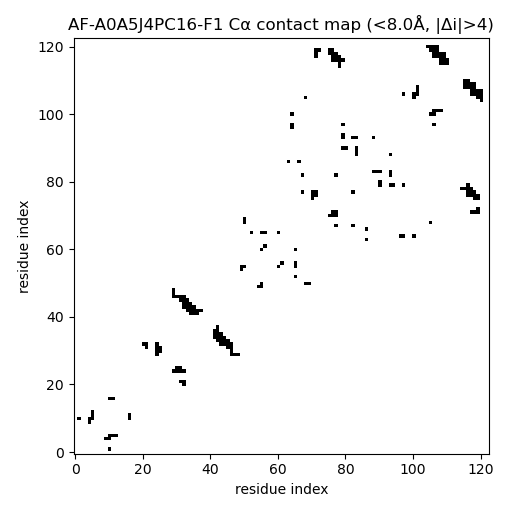3.095 1.00 93.25 92 ARG A N 1
ATOM 710 C CA . ARG A 1 92 ? -19.163 6.624 12.026 1.00 93.25 92 ARG A CA 1
ATOM 711 C C . ARG A 1 92 ? -18.567 6.841 10.633 1.00 93.25 92 ARG A C 1
ATOM 713 O O . ARG A 1 92 ? -18.740 5.990 9.768 1.00 93.25 92 ARG A O 1
ATOM 720 N N . THR A 1 93 ? -17.884 7.964 10.413 1.00 94.06 93 THR A N 1
ATOM 721 C CA . THR A 1 93 ? -17.238 8.255 9.125 1.00 94.06 93 THR A CA 1
ATOM 722 C C . THR A 1 93 ? -16.036 7.345 8.890 1.00 94.06 93 THR A C 1
ATOM 724 O O . THR A 1 93 ? -15.881 6.834 7.789 1.00 94.06 93 THR A O 1
ATOM 727 N N . ALA A 1 94 ? -15.215 7.111 9.917 1.00 94.38 94 ALA A N 1
ATOM 728 C CA . ALA A 1 94 ? -14.074 6.206 9.823 1.00 94.38 94 ALA A CA 1
ATOM 729 C C . ALA A 1 94 ? -14.505 4.772 9.493 1.00 94.38 94 ALA A C 1
ATOM 731 O O . ALA A 1 94 ? -13.942 4.162 8.591 1.00 94.38 94 ALA A O 1
ATOM 732 N N . LEU A 1 95 ? -15.536 4.260 10.175 1.00 93.25 95 LEU A N 1
ATOM 733 C CA . LEU A 1 95 ? -16.093 2.936 9.899 1.00 93.25 95 LEU A CA 1
ATOM 734 C C . LEU A 1 95 ? -16.589 2.822 8.461 1.00 93.25 95 LEU A C 1
ATOM 736 O O . LEU A 1 95 ? -16.212 1.877 7.782 1.00 93.25 95 LEU A O 1
ATOM 740 N N . ARG A 1 96 ? -17.366 3.804 7.988 1.00 94.81 96 ARG A N 1
ATOM 741 C CA . ARG A 1 96 ? -17.889 3.801 6.619 1.00 94.81 96 ARG A CA 1
ATOM 742 C C . ARG A 1 96 ? -16.769 3.810 5.578 1.00 94.81 96 ARG A C 1
ATOM 744 O O . ARG A 1 96 ? -16.777 2.986 4.677 1.00 94.81 96 ARG A O 1
ATOM 751 N N . ASP A 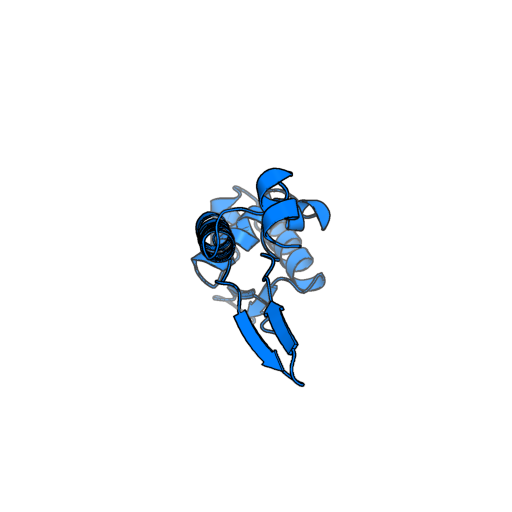1 97 ? -15.794 4.708 5.716 1.00 95.00 97 ASP A N 1
ATOM 752 C CA . ASP A 1 97 ? -14.695 4.807 4.751 1.00 95.00 97 ASP A CA 1
ATOM 753 C C . ASP A 1 97 ? -13.821 3.523 4.754 1.00 95.00 97 ASP A C 1
ATOM 755 O O . ASP A 1 97 ? -13.365 3.093 3.696 1.00 95.00 97 ASP A O 1
ATOM 759 N N . LEU A 1 98 ? -13.598 2.893 5.919 1.00 94.00 98 LEU A N 1
ATOM 760 C CA . LEU A 1 98 ? -12.867 1.618 6.044 1.00 94.00 98 LEU A CA 1
ATOM 761 C C . LEU A 1 98 ? -13.661 0.421 5.497 1.00 94.00 98 LEU A C 1
ATOM 763 O O . LEU A 1 98 ? -13.068 -0.517 4.962 1.00 94.00 98 LEU A O 1
ATOM 767 N N . GLU A 1 99 ? -14.985 0.444 5.626 1.00 94.38 99 GLU A N 1
ATOM 768 C CA . GLU A 1 99 ? -15.887 -0.558 5.057 1.00 94.38 99 GLU A CA 1
ATOM 769 C C . GLU A 1 99 ? -15.890 -0.465 3.529 1.00 94.38 99 GLU A C 1
ATOM 771 O O . GLU A 1 99 ? -15.633 -1.471 2.876 1.00 94.38 99 GLU A O 1
ATOM 776 N N . GLU A 1 100 ? -15.991 0.744 2.964 1.00 94.50 100 GLU A N 1
ATOM 777 C CA . GLU A 1 100 ? -15.837 0.987 1.520 1.00 94.50 100 GLU A CA 1
ATOM 778 C C . GLU A 1 100 ? -14.493 0.443 0.995 1.00 94.50 100 GLU A C 1
ATOM 780 O O . GLU A 1 100 ? -14.459 -0.264 -0.011 1.00 94.50 100 GLU A O 1
ATOM 785 N N . LEU A 1 101 ? -13.382 0.699 1.705 1.00 92.50 101 LEU A N 1
ATOM 786 C CA . LEU A 1 101 ? -12.053 0.162 1.362 1.00 92.50 101 LEU A CA 1
ATOM 787 C C . LEU A 1 101 ? -11.974 -1.374 1.453 1.00 92.50 101 LEU A C 1
ATOM 789 O O . LEU A 1 101 ? -11.165 -1.999 0.755 1.00 92.50 101 LEU A O 1
ATOM 793 N N . THR A 1 102 ? -12.784 -1.974 2.324 1.00 93.25 102 THR A N 1
ATOM 794 C CA . THR A 1 102 ? -12.879 -3.428 2.487 1.00 93.25 102 THR A CA 1
ATOM 795 C C . THR A 1 102 ? -13.714 -4.053 1.370 1.00 93.25 102 THR A C 1
ATOM 797 O O . THR A 1 102 ? -13.317 -5.072 0.808 1.00 93.25 102 THR A O 1
ATOM 800 N N . GLU A 1 103 ? -14.828 -3.422 0.991 1.00 92.31 103 GLU A N 1
ATOM 801 C CA . GLU A 1 103 ? -15.715 -3.865 -0.092 1.00 92.31 103 GLU A CA 1
ATOM 802 C C . GLU A 1 103 ? -15.009 -3.884 -1.452 1.00 92.31 103 GLU A C 1
ATOM 804 O O . GLU A 1 103 ? -15.156 -4.840 -2.215 1.00 92.31 103 GLU A O 1
ATOM 809 N N . ILE A 1 104 ? -14.177 -2.878 -1.737 1.00 89.75 104 ILE A N 1
ATOM 810 C CA . ILE A 1 104 ? -13.356 -2.845 -2.961 1.00 89.75 104 ILE A CA 1
ATOM 811 C C . ILE A 1 104 ? -12.130 -3.774 -2.895 1.00 89.75 104 ILE A C 1
ATOM 813 O O . ILE A 1 104 ? -11.377 -3.879 -3.864 1.00 89.75 104 ILE A O 1
ATOM 817 N N . GLY A 1 105 ? -11.917 -4.457 -1.766 1.00 89.19 105 GLY A N 1
ATOM 818 C CA . GLY A 1 105 ? -10.880 -5.473 -1.601 1.00 89.19 105 GLY A CA 1
ATOM 819 C C . GLY A 1 105 ? -9.455 -4.929 -1.499 1.00 89.19 105 GLY A C 1
ATOM 820 O O . GLY A 1 105 ? -8.514 -5.653 -1.830 1.00 89.19 105 GLY A O 1
ATOM 821 N N . ILE A 1 106 ? -9.272 -3.676 -1.062 1.00 89.75 106 ILE A N 1
ATOM 822 C CA . ILE A 1 106 ? -7.933 -3.129 -0.790 1.00 89.75 106 ILE A CA 1
ATOM 823 C C . ILE A 1 106 ? -7.446 -3.614 0.575 1.00 89.75 106 ILE A C 1
ATOM 825 O O . ILE A 1 106 ? -6.355 -4.175 0.682 1.00 89.75 106 ILE A O 1
ATOM 829 N N . ILE A 1 107 ? -8.267 -3.442 1.610 1.00 93.19 107 ILE A N 1
ATOM 830 C CA . ILE A 1 107 ? -7.971 -3.898 2.972 1.00 93.19 107 ILE A CA 1
ATOM 831 C C . ILE A 1 107 ? -8.952 -4.986 3.408 1.00 93.19 107 ILE A C 1
ATOM 833 O O . ILE A 1 107 ? -10.026 -5.142 2.838 1.00 93.19 107 ILE A O 1
ATOM 837 N N . LYS A 1 108 ? -8.592 -5.745 4.437 1.00 94.25 108 LYS A N 1
ATOM 838 C CA . LYS A 1 108 ? -9.477 -6.690 5.122 1.00 94.25 108 LYS A CA 1
ATOM 839 C C . LYS A 1 108 ? -9.470 -6.407 6.612 1.00 94.25 108 LYS A C 1
ATOM 841 O O . LYS A 1 108 ? -8.434 -6.073 7.187 1.00 94.25 108 LYS A O 1
ATOM 846 N N . ARG A 1 109 ? -10.631 -6.571 7.240 1.00 94.12 109 ARG A N 1
ATOM 847 C CA . ARG A 1 109 ? -10.779 -6.468 8.690 1.00 94.12 109 ARG A CA 1
ATOM 848 C C . ARG A 1 109 ? -10.278 -7.744 9.363 1.00 94.12 109 ARG A C 1
ATOM 850 O O . ARG A 1 109 ? -10.686 -8.844 9.006 1.00 94.12 109 ARG A O 1
ATOM 857 N N . MET A 1 110 ? -9.451 -7.575 10.384 1.00 94.00 110 MET A N 1
ATOM 858 C CA . MET A 1 110 ? -8.902 -8.632 11.221 1.00 94.00 110 MET A CA 1
ATOM 859 C C . MET A 1 110 ? -9.420 -8.463 12.652 1.00 94.00 110 MET A C 1
ATOM 861 O O . MET A 1 110 ? -9.108 -7.480 13.326 1.00 94.00 110 MET A O 1
ATOM 865 N N . GLY A 1 111 ? -10.198 -9.441 13.121 1.00 87.31 111 GLY A N 1
ATOM 866 C CA . GLY A 1 111 ? -10.767 -9.487 14.471 1.00 87.31 111 GLY A CA 1
ATOM 867 C C . GLY A 1 111 ? -12.144 -8.824 14.616 1.00 87.31 111 GLY A C 1
ATOM 868 O O . GLY A 1 111 ? -12.482 -7.857 13.936 1.00 87.31 111 GLY A O 1
ATOM 869 N N . ASP A 1 112 ? -12.938 -9.335 15.563 1.00 74.69 112 ASP A N 1
ATOM 870 C CA . ASP A 1 112 ? -14.370 -9.007 15.662 1.00 74.69 112 ASP A CA 1
ATOM 871 C C . ASP A 1 112 ? -14.719 -7.954 16.726 1.00 74.69 112 ASP A C 1
ATOM 873 O O . ASP A 1 112 ? -15.780 -7.332 16.659 1.00 74.69 112 ASP A O 1
ATOM 877 N N . LYS A 1 113 ? -13.841 -7.736 17.716 1.00 75.88 113 LYS A N 1
ATOM 878 C CA . LYS A 1 113 ? -14.121 -6.935 18.927 1.00 75.88 113 LYS A CA 1
ATOM 879 C C . LYS A 1 113 ? -13.074 -5.828 19.147 1.00 75.88 113 LYS A C 1
ATOM 881 O O . LYS A 1 113 ? -12.517 -5.285 18.195 1.00 75.88 113 LYS A O 1
ATOM 886 N N . LYS A 1 114 ? -12.812 -5.458 20.410 1.00 74.25 114 LYS A N 1
ATOM 887 C CA . LYS A 1 114 ? -11.731 -4.532 20.785 1.00 74.25 114 LYS A CA 1
ATOM 888 C C . LYS A 1 114 ? -10.394 -5.066 20.271 1.00 74.25 114 LYS A C 1
ATOM 890 O O . LYS A 1 114 ? -10.036 -6.199 20.569 1.00 74.25 114 LYS A O 1
ATOM 895 N N . GLY A 1 115 ? -9.679 -4.231 19.522 1.00 80.19 115 GLY A N 1
ATOM 896 C CA . GLY A 1 115 ? -8.418 -4.600 18.880 1.00 80.19 115 GLY A CA 1
ATOM 897 C C . GLY A 1 115 ? -8.556 -5.025 17.420 1.00 80.19 115 GLY A C 1
ATOM 898 O O . GLY A 1 115 ? -7.560 -5.449 16.845 1.00 80.19 115 GLY A O 1
ATOM 899 N N . ALA A 1 116 ? -9.746 -4.903 16.817 1.00 89.50 116 ALA A N 1
ATOM 900 C CA . ALA A 1 116 ? -9.888 -5.069 15.378 1.00 89.50 116 ALA A CA 1
ATOM 901 C C . ALA A 1 116 ? -9.002 -4.063 14.624 1.00 89.50 116 ALA A C 1
ATOM 903 O O . ALA A 1 116 ? -8.982 -2.869 14.946 1.00 89.50 116 ALA A O 1
ATOM 904 N N . TYR A 1 117 ? -8.287 -4.555 13.621 1.00 93.62 117 TYR A N 1
ATOM 905 C CA . TYR A 1 117 ? -7.434 -3.764 12.739 1.00 93.62 117 TYR A CA 1
ATOM 906 C C . TYR A 1 117 ? -7.698 -4.149 11.287 1.00 93.62 117 TYR A C 1
ATOM 908 O O . TYR A 1 117 ? -8.379 -5.132 11.012 1.00 93.62 117 TYR A O 1
ATOM 916 N N . TYR A 1 118 ? -7.171 -3.365 10.361 1.00 94.62 118 TYR A N 1
ATOM 917 C CA . TYR A 1 118 ? -7.281 -3.587 8.932 1.00 94.62 118 TYR A CA 1
ATOM 918 C C . TYR A 1 118 ? -5.881 -3.700 8.342 1.00 94.62 118 TYR A C 1
ATOM 920 O O . TYR A 1 118 ? -5.005 -2.909 8.685 1.00 94.62 118 TYR A O 1
ATOM 928 N N . GLU A 1 119 ? -5.672 -4.681 7.475 1.00 94.56 119 GLU A N 1
ATOM 929 C CA . GLU A 1 119 ? -4.415 -4.911 6.751 1.00 94.56 119 GLU A CA 1
ATOM 930 C C . GLU A 1 119 ? -4.709 -5.120 5.263 1.00 94.56 119 GLU A C 1
ATOM 932 O O . GLU A 1 119 ? -5.859 -5.365 4.895 1.00 94.56 119 GLU A O 1
ATOM 937 N N . PHE A 1 120 ? -3.700 -5.032 4.394 1.00 91.88 120 PHE A N 1
ATOM 938 C CA . PHE A 1 120 ? -3.911 -5.287 2.969 1.00 91.88 120 PHE A CA 1
ATOM 939 C C . PHE A 1 120 ? -4.424 -6.704 2.704 1.00 91.88 120 PHE A C 1
ATOM 941 O O . PHE A 1 120 ? -4.008 -7.677 3.342 1.00 91.88 120 PHE A O 1
ATOM 948 N N . VAL A 1 121 ? -5.301 -6.830 1.707 1.00 86.75 121 VAL A N 1
ATOM 949 C CA . VAL A 1 121 ? -5.669 -8.141 1.174 1.00 86.75 121 VAL A CA 1
ATOM 950 C C . VAL A 1 121 ? -4.435 -8.743 0.507 1.00 86.75 121 VAL A C 1
ATOM 952 O O . VAL A 1 121 ? -3.982 -8.287 -0.540 1.00 86.75 121 VAL A O 1
ATOM 955 N N . THR A 1 122 ? -3.873 -9.772 1.129 1.00 69.44 122 THR A N 1
ATOM 956 C CA . THR A 1 122 ? -2.809 -10.581 0.536 1.00 69.44 122 THR A CA 1
ATOM 957 C C . THR A 1 122 ? -3.421 -11.389 -0.612 1.00 69.44 122 THR A C 1
ATOM 959 O O . THR A 1 122 ? -4.331 -12.184 -0.369 1.00 69.44 122 THR A O 1
ATOM 962 N N . LYS A 1 123 ? -2.980 -11.144 -1.851 1.00 49.78 123 LYS A N 1
ATOM 963 C CA . LYS A 1 123 ? -3.270 -11.998 -3.014 1.00 49.78 123 LYS A CA 1
ATOM 964 C C . LYS A 1 123 ? -2.115 -12.950 -3.262 1.00 49.78 123 LYS A C 1
ATOM 966 O O . LYS A 1 123 ? -0.963 -12.494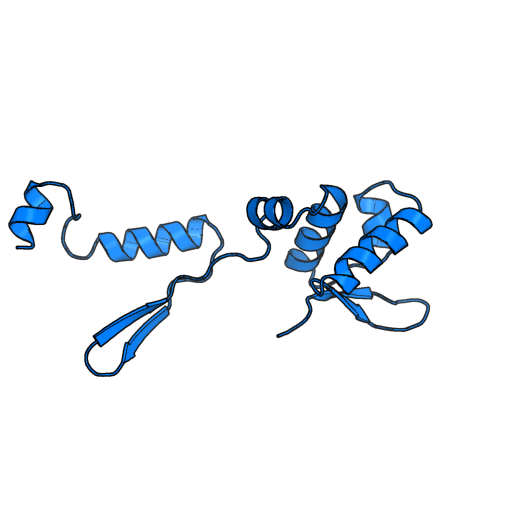 -3.094 1.00 49.78 123 LYS A O 1
#

Mean predicted aligned error: 8.84 Å

pLDDT: mean 87.49, std 6.96, range [49.78, 95.19]

Nearest PDB structures (foldseek):
  4jba-assembly1_B  TM=7.470E-01  e=8.767E-04  Escherichia coli K-12
  4rs8-assembly1_B  TM=8.215E-01  e=4.154E-03  Sulfolobus sp. NOB8H2
  3cuq-assembly1_B  TM=5.202E-01  e=1.442E-04  Homo sapiens
  3e6m-assembly4_H  TM=8.251E-01  e=1.056E-02  Ruegeria pomeroyi
  3e6m-assembly2_C  TM=5.970E-01  e=3.667E-02  Ruegeria pomeroyi

Organism: NCBI:txid433724

Solvent-accessible surface area (backbone atoms only — not comparable to full-atom values): 7324 Å² total; per-residue (Å²): 106,70,67,59,35,38,78,67,67,74,43,70,66,90,78,49,56,63,53,53,51,41,50,49,28,52,76,69,73,31,63,68,63,47,76,46,81,53,95,94,40,79,46,77,48,79,64,76,68,78,80,36,70,71,51,36,47,74,73,66,48,50,74,66,55,48,51,50,55,51,45,24,72,76,67,54,44,43,34,63,69,57,51,19,67,78,63,75,48,53,70,71,56,36,52,51,55,53,46,54,39,34,74,75,55,55,31,38,81,44,71,93,58,95,81,35,32,31,29,66,55,84,128

Sequence (123 aa):
LAEACFRGGYIDSWGSGIMKIMDSCKAAGLPTPEMNEKEGGFIVTLFKDRFSEEELQKHGLNARQINAVQFVKEKGKITNSEYKEMNGVTDRTALRDLEELTEIGIIKRMGDKKGAYYEFVTK

Foldseek 3Di:
DVVVCCVVVNDDPPPVVLVVQQVVCVVVVHPGWDWDQDPNDIDTHGDDDCLDPVNCVVVVQDPLLSVLLVVCVVVQKADLVRSCVVVVDDSVVSVVSVVVCVVVQQWHWDDDDPPIMIGGRDD

InterPro domains:
  IPR001034 DeoR-type HTH domain [PF08220] (67-110)
  IPR036388 Winged helix-like DNA-binding domain superfamily [G3DSA:1.10.10.10] (62-120)
  IPR036390 Winged helix DNA-binding domain superfamily [SSF46785] (51-119)
  IPR038475 RecG, C-terminal domain superfamily [G3DSA:3.30.565.60] (1-50)

Radius of gyration: 20.81 Å; Cα contacts (8 Å, |Δi|>4): 122; chains: 1; bounding box: 45×34×57 Å

Secondary structure (DSSP, 8-state):
-HHHHHHTTSS-STTHHHHHHHHHHHHTTPPPPEEEEETTEEEEEPPP-TT-HHHHHHTT--HHHH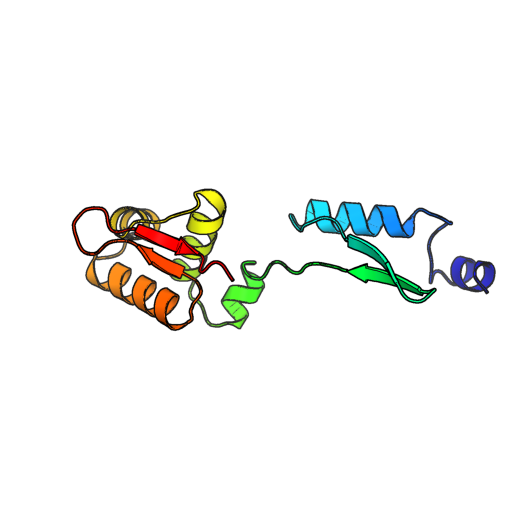HHHHHHHHHSEEEHHHHHHHHT--HHHHHHHHHHHHHTTSEEEE-SSTT-EEEE---